Protein AF-A0A2D7L809-F1 (afdb_monomer)

Secondary structure (DSSP, 8-state):
---------HHHHHHHHHHHHHHHHT----HHHHHHHHHHHHHHHHHHHHHHHHHHHHHHHHHHHHTTS-------

pLDDT: mean 83.08, std 18.68, range [39.56, 96.69]

Radius of gyration: 21.27 Å; Cα contacts (8 Å, |Δi|>4): 23; chains: 1; bounding box: 43×33×67 Å

Foldseek 3Di:
DDDPPPDPDLVNLVVLLVVLVVVVVVPPDDPVSVVVSVVSNVVSVVVNVVNVVVVVVVVVVVVVVVVPPPPPPDPD

Structure (mmCIF, N/CA/C/O backbone):
data_AF-A0A2D7L809-F1
#
_entry.id   AF-A0A2D7L809-F1
#
loop_
_atom_site.group_PDB
_atom_site.id
_atom_site.type_symbol
_atom_site.label_atom_id
_atom_site.label_alt_id
_atom_site.label_comp_id
_atom_site.label_asym_id
_atom_site.label_entity_id
_atom_site.label_seq_id
_atom_site.pdbx_PDB_ins_code
_atom_site.Cartn_x
_atom_site.Cartn_y
_atom_site.Cartn_z
_atom_site.occupancy
_atom_site.B_iso_or_equiv
_atom_site.auth_seq_id
_atom_site.auth_comp_id
_atom_site.auth_asym_id
_atom_site.auth_atom_id
_atom_site.pdbx_PDB_model_num
ATOM 1 N N . MET A 1 1 ? 11.364 -27.407 5.564 1.00 39.72 1 MET A N 1
ATOM 2 C CA . MET A 1 1 ? 11.350 -26.255 4.638 1.00 39.72 1 MET A CA 1
ATOM 3 C C . MET A 1 1 ? 11.631 -25.006 5.463 1.00 39.72 1 MET A C 1
ATOM 5 O O . MET A 1 1 ? 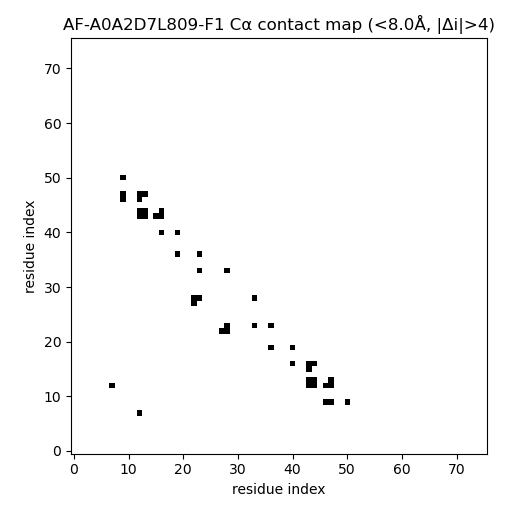11.005 -24.883 6.516 1.00 39.72 1 MET A O 1
ATOM 9 N N . PRO A 1 2 ? 12.613 -24.164 5.103 1.00 39.56 2 PRO A N 1
ATOM 10 C CA . PRO A 1 2 ? 12.924 -22.960 5.862 1.00 39.56 2 PRO A CA 1
ATOM 11 C C . PRO A 1 2 ? 11.772 -21.972 5.685 1.00 39.56 2 PRO A C 1
ATOM 13 O O . PRO A 1 2 ? 11.284 -21.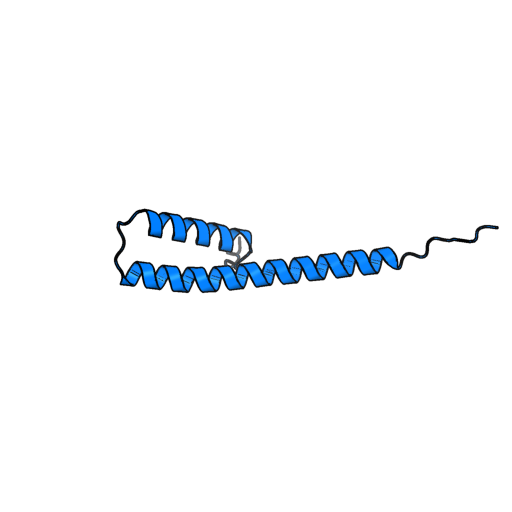777 4.579 1.00 39.56 2 PRO A O 1
ATOM 16 N N . LYS A 1 3 ? 11.297 -21.413 6.797 1.00 42.19 3 LYS A N 1
ATOM 17 C CA . LYS A 1 3 ? 10.276 -20.368 6.818 1.00 42.19 3 LYS A CA 1
ATOM 18 C C . LYS A 1 3 ? 10.907 -19.106 6.244 1.00 42.19 3 LYS A C 1
ATOM 20 O O . LYS A 1 3 ? 11.619 -18.401 6.961 1.00 42.19 3 LYS A O 1
ATOM 25 N N . ASP A 1 4 ? 10.697 -18.879 4.955 1.00 41.91 4 ASP A N 1
ATOM 26 C CA . ASP A 1 4 ? 11.088 -17.639 4.312 1.00 41.91 4 ASP A CA 1
ATOM 27 C C . ASP A 1 4 ? 10.329 -16.502 4.987 1.00 41.91 4 ASP A C 1
ATOM 29 O O . ASP A 1 4 ? 9.100 -16.450 5.024 1.00 41.91 4 ASP A O 1
ATOM 33 N N . LYS A 1 5 ? 11.116 -15.649 5.640 1.00 44.69 5 LYS A N 1
ATOM 34 C CA . LYS A 1 5 ? 10.679 -14.409 6.262 1.00 44.69 5 LYS A CA 1
ATOM 35 C C . LYS A 1 5 ? 9.831 -13.662 5.242 1.00 44.69 5 LYS A C 1
ATOM 37 O O . LYS A 1 5 ? 10.312 -13.447 4.132 1.00 44.69 5 LYS A O 1
ATOM 42 N N . VAL A 1 6 ? 8.619 -13.281 5.645 1.00 47.59 6 VAL A N 1
ATOM 43 C CA . VAL A 1 6 ? 7.731 -12.361 4.928 1.00 47.59 6 VAL A CA 1
ATOM 44 C C . VAL A 1 6 ? 8.567 -11.154 4.508 1.00 47.59 6 VAL A C 1
ATOM 46 O O . VAL A 1 6 ? 8.871 -10.273 5.309 1.00 47.59 6 VAL A O 1
ATOM 49 N N . LYS A 1 7 ? 9.063 -11.184 3.275 1.00 50.34 7 LYS A N 1
ATOM 50 C CA . LYS A 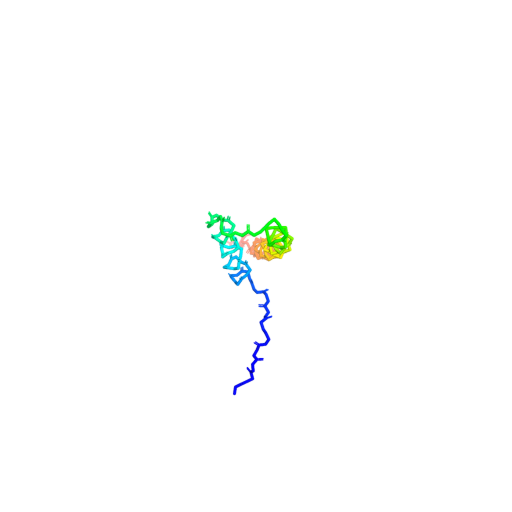1 7 ? 9.595 -10.013 2.604 1.00 50.34 7 LYS A CA 1
ATOM 51 C C . LYS A 1 7 ? 8.353 -9.323 2.084 1.00 50.34 7 LYS A C 1
ATOM 53 O O . LYS A 1 7 ? 7.670 -9.927 1.266 1.00 50.34 7 LYS A O 1
ATOM 58 N N . ASN A 1 8 ? 8.079 -8.124 2.590 1.00 65.25 8 ASN A N 1
ATOM 59 C CA . ASN A 1 8 ? 7.067 -7.211 2.068 1.00 65.25 8 ASN A CA 1
ATOM 60 C C . ASN A 1 8 ? 7.252 -7.090 0.546 1.00 65.25 8 ASN A C 1
ATOM 62 O O . ASN A 1 8 ? 8.086 -6.315 0.085 1.00 65.25 8 ASN A O 1
ATOM 66 N N . ASN A 1 9 ? 6.571 -7.932 -0.226 1.00 85.62 9 ASN A N 1
ATOM 67 C CA . ASN A 1 9 ? 6.492 -7.801 -1.672 1.00 85.62 9 ASN A CA 1
ATOM 68 C C . ASN A 1 9 ? 5.311 -6.878 -2.002 1.00 85.62 9 ASN A C 1
ATOM 70 O O . ASN A 1 9 ? 4.544 -6.474 -1.118 1.00 85.62 9 ASN A O 1
ATOM 74 N N . PHE A 1 10 ? 5.220 -6.470 -3.263 1.00 91.38 10 PHE A N 1
ATOM 75 C CA . PHE A 1 10 ? 4.231 -5.487 -3.689 1.00 91.38 10 PHE A CA 1
ATOM 76 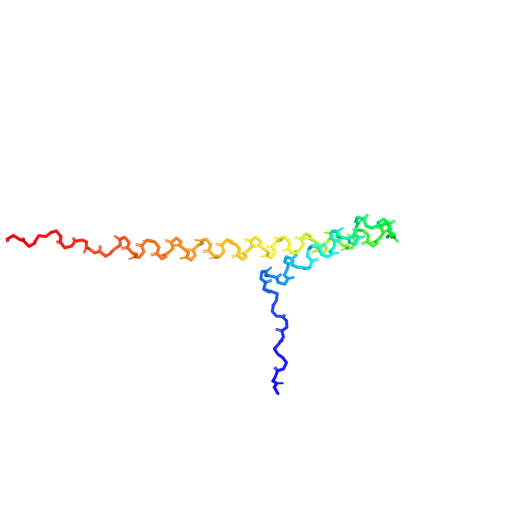C C . PHE A 1 10 ? 2.806 -6.017 -3.478 1.00 91.38 10 PHE A C 1
ATOM 78 O O . PHE A 1 10 ? 1.952 -5.319 -2.936 1.00 91.38 10 PHE A O 1
ATOM 85 N N . GLU A 1 11 ? 2.583 -7.279 -3.835 1.00 93.69 11 GLU A N 1
ATOM 86 C CA . GLU A 1 11 ? 1.302 -7.973 -3.771 1.00 93.69 11 GLU A CA 1
ATOM 87 C C . GLU A 1 11 ? 0.797 -8.107 -2.331 1.00 93.69 11 GLU A C 1
ATOM 89 O O . GLU A 1 11 ? -0.364 -7.813 -2.051 1.00 93.69 11 GLU A O 1
ATOM 94 N N . ASP A 1 12 ? 1.676 -8.477 -1.399 1.00 93.12 12 ASP A N 1
ATOM 95 C CA . ASP A 1 12 ? 1.366 -8.554 0.028 1.00 93.12 12 ASP A CA 1
ATOM 96 C C . ASP A 1 12 ? 1.041 -7.169 0.598 1.00 93.12 12 ASP A C 1
ATOM 98 O O . ASP A 1 12 ? 0.118 -7.028 1.405 1.00 93.12 12 ASP A O 1
ATOM 102 N N . SER A 1 13 ? 1.774 -6.135 0.171 1.00 94.00 13 SER A N 1
ATOM 103 C CA . SER A 1 13 ? 1.571 -4.763 0.651 1.00 94.00 13 SER A CA 1
ATOM 104 C C . SER A 1 13 ? 0.225 -4.202 0.185 1.00 94.00 13 SER A C 1
ATOM 106 O O . SER A 1 13 ? -0.519 -3.633 0.986 1.00 94.00 13 SER A O 1
ATOM 108 N N . ILE A 1 14 ? -0.130 -4.435 -1.081 1.00 94.88 14 ILE A N 1
ATOM 109 C CA . ILE A 1 14 ? -1.440 -4.080 -1.634 1.00 94.88 14 ILE A CA 1
ATOM 110 C C . ILE A 1 14 ? -2.558 -4.880 -0.971 1.00 94.88 14 ILE A C 1
ATOM 112 O O . ILE A 1 14 ? -3.520 -4.285 -0.490 1.00 94.88 14 ILE A O 1
ATOM 116 N N . GLY A 1 15 ? -2.411 -6.200 -0.849 1.00 95.94 15 GLY A N 1
ATOM 117 C CA . GLY A 1 15 ? -3.425 -7.037 -0.209 1.00 95.94 15 GLY A CA 1
ATOM 118 C C . GLY A 1 15 ? -3.635 -6.691 1.268 1.00 95.94 15 GLY A C 1
ATOM 119 O O . GLY A 1 15 ? -4.714 -6.910 1.824 1.00 95.94 15 GLY A O 1
ATOM 120 N N . ARG A 1 16 ? -2.621 -6.133 1.942 1.00 95.25 16 ARG A N 1
ATOM 121 C CA . ARG A 1 16 ? -2.783 -5.576 3.287 1.00 95.25 16 ARG A CA 1
ATOM 122 C C . ARG A 1 16 ? -3.533 -4.246 3.265 1.00 95.25 16 ARG A C 1
ATOM 124 O O . ARG A 1 16 ? -4.404 -4.065 4.112 1.00 95.25 16 ARG A O 1
ATOM 131 N N . LEU A 1 17 ? -3.222 -3.355 2.325 1.00 95.38 17 LEU A N 1
ATOM 132 C CA . LEU A 1 17 ? -3.896 -2.065 2.180 1.00 95.38 17 LEU A CA 1
ATOM 133 C C . LEU A 1 17 ? -5.402 -2.242 1.932 1.00 95.38 17 LEU A C 1
ATOM 135 O O . LEU A 1 17 ? -6.199 -1.599 2.607 1.00 95.38 17 LEU A O 1
ATOM 139 N N . GLU A 1 18 ? -5.789 -3.171 1.054 1.00 95.88 18 GLU A N 1
ATOM 140 C CA . GLU A 1 18 ? -7.195 -3.523 0.790 1.00 95.88 18 GLU A CA 1
ATOM 141 C C . GLU A 1 18 ? -7.917 -3.944 2.076 1.00 95.88 18 GLU A C 1
ATOM 143 O O . GLU A 1 18 ? -8.953 -3.388 2.426 1.00 95.88 18 GLU A O 1
ATOM 148 N N . LYS A 1 19 ? -7.306 -4.839 2.863 1.00 94.94 19 LYS A N 1
ATOM 149 C CA . LYS A 1 19 ? -7.870 -5.265 4.154 1.00 94.94 19 LYS A CA 1
ATOM 150 C C . LYS A 1 19 ? -8.006 -4.118 5.150 1.00 94.94 19 LYS A C 1
ATOM 152 O O . LYS A 1 19 ? -8.925 -4.133 5.962 1.00 94.94 19 LYS A O 1
ATOM 157 N N . LEU A 1 20 ? -7.067 -3.171 5.166 1.00 94.38 20 LEU A N 1
ATOM 158 C CA . LEU A 1 20 ? -7.168 -2.002 6.043 1.00 94.38 20 LEU A CA 1
ATOM 159 C C . LEU A 1 20 ? -8.352 -1.123 5.638 1.00 94.38 20 LEU A C 1
ATOM 161 O O . LEU A 1 20 ? -9.097 -0.702 6.518 1.00 94.38 20 LEU A O 1
ATOM 165 N N . VAL A 1 21 ? -8.553 -0.903 4.335 1.00 93.81 21 VAL A N 1
ATOM 166 C CA . VAL A 1 21 ? -9.705 -0.159 3.807 1.00 93.81 21 VAL A CA 1
ATOM 167 C C . VAL A 1 21 ? -11.013 -0.859 4.174 1.00 93.81 21 VAL A C 1
ATOM 169 O O . VAL A 1 21 ? -11.866 -0.225 4.787 1.00 93.81 21 VAL A O 1
ATOM 172 N N . ASP A 1 22 ? -11.130 -2.166 3.928 1.00 93.88 22 ASP A N 1
ATOM 173 C CA . ASP A 1 22 ? -12.321 -2.947 4.291 1.00 93.88 22 ASP A CA 1
ATOM 174 C C . ASP A 1 22 ? -12.655 -2.816 5.790 1.00 93.88 22 ASP A C 1
ATOM 176 O O . ASP A 1 22 ? -13.807 -2.624 6.187 1.00 93.88 22 ASP A O 1
ATOM 180 N N . ASN A 1 23 ? -11.630 -2.874 6.647 1.00 91.12 23 ASN A N 1
ATOM 181 C CA . ASN A 1 23 ? -11.804 -2.727 8.090 1.00 91.12 23 ASN A CA 1
ATOM 182 C C . ASN A 1 23 ? 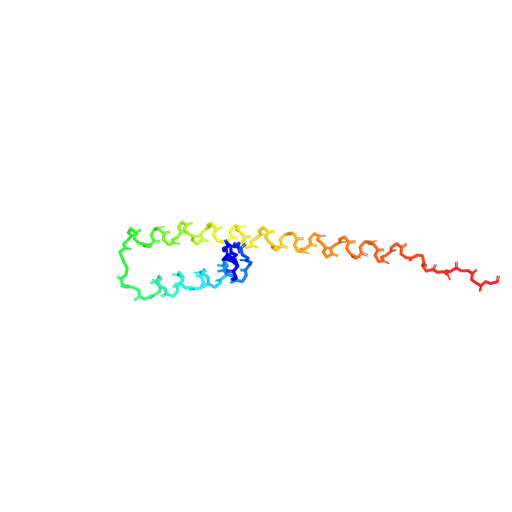-12.223 -1.300 8.486 1.00 91.12 23 ASN A C 1
ATOM 184 O O . ASN A 1 23 ? -13.059 -1.137 9.377 1.00 91.12 23 ASN A O 1
ATOM 188 N N . MET A 1 24 ? -11.674 -0.267 7.841 1.00 90.00 24 MET A N 1
ATOM 189 C CA . MET A 1 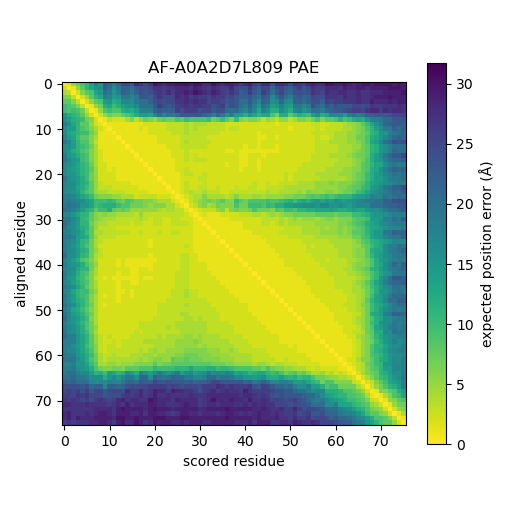24 ? -12.072 1.129 8.066 1.00 90.00 24 MET A CA 1
ATOM 190 C C . MET A 1 24 ? -13.521 1.384 7.634 1.00 90.00 24 MET A C 1
ATOM 192 O O . MET A 1 24 ? -14.256 2.078 8.336 1.00 90.00 24 MET A O 1
ATOM 196 N N . GLU A 1 25 ? -13.944 0.805 6.510 1.00 91.00 25 GLU A N 1
ATOM 197 C CA . GLU A 1 25 ? -15.294 0.967 5.961 1.00 91.00 25 GLU A CA 1
ATOM 198 C C . GLU A 1 25 ? -16.362 0.208 6.757 1.00 91.00 25 GLU A C 1
ATOM 200 O O . GLU A 1 25 ? -17.522 0.622 6.768 1.00 91.00 25 GLU A O 1
ATOM 205 N N . SER A 1 26 ? -15.982 -0.853 7.482 1.00 90.19 26 SER A N 1
ATOM 206 C CA . SER A 1 26 ? -16.902 -1.609 8.346 1.00 90.19 26 SER A CA 1
ATOM 207 C C . SER A 1 26 ? -17.562 -0.754 9.438 1.00 90.19 26 SER A C 1
ATOM 209 O O . SER A 1 26 ? -18.667 -1.060 9.884 1.00 90.19 26 SER A O 1
ATOM 211 N N . GLY A 1 27 ? -16.902 0.328 9.871 1.00 83.12 27 GLY A N 1
ATOM 212 C CA . GLY A 1 27 ? -17.426 1.256 10.874 1.00 83.12 27 GLY A CA 1
ATOM 213 C C . GLY A 1 27 ? -17.479 0.716 12.310 1.00 83.12 27 GLY A C 1
ATOM 214 O O . GLY A 1 27 ? -17.961 1.423 13.193 1.00 83.12 27 GLY A O 1
ATOM 215 N N . GLU A 1 28 ? -16.970 -0.491 12.580 1.00 86.12 28 GLU A N 1
ATOM 216 C CA . GLU A 1 28 ? -16.962 -1.116 13.919 1.00 86.12 28 GLU A CA 1
ATOM 217 C C . GLU A 1 28 ? -15.749 -0.711 14.787 1.00 86.12 28 GLU A C 1
ATOM 219 O O . GLU A 1 28 ? -15.534 -1.235 15.882 1.00 86.12 28 GLU A O 1
ATOM 224 N N . SER A 1 29 ? -14.951 0.237 14.303 1.00 88.06 29 SER A N 1
ATOM 225 C CA . SER A 1 29 ? -13.592 0.517 14.777 1.00 88.06 29 SER A CA 1
ATOM 226 C C . SER A 1 29 ? -13.529 1.764 15.656 1.00 88.06 29 SER A C 1
ATOM 228 O O . SER A 1 29 ? -14.207 2.762 15.397 1.00 88.06 29 SER A O 1
ATOM 230 N N . SER A 1 30 ? -12.668 1.753 16.676 1.00 93.88 30 SER A N 1
ATOM 231 C CA . SER A 1 30 ? -12.400 2.951 17.479 1.00 93.88 30 SER A CA 1
ATOM 232 C C . SER A 1 30 ? -11.587 3.991 16.697 1.00 93.88 30 SER A C 1
ATOM 234 O O . SER A 1 30 ? -10.927 3.682 15.701 1.00 93.88 30 SER A O 1
ATOM 236 N N . LEU A 1 31 ? -11.587 5.240 17.171 1.00 91.44 31 LEU A N 1
ATOM 237 C CA . LEU A 1 31 ? -10.763 6.303 16.591 1.00 91.44 31 LEU A CA 1
ATOM 238 C C . LEU A 1 31 ? -9.269 5.943 16.623 1.00 91.44 31 LEU A C 1
ATOM 240 O O . LEU A 1 31 ? -8.565 6.141 15.639 1.00 91.44 31 LEU A O 1
ATOM 244 N N . GLU A 1 32 ? -8.796 5.381 17.733 1.00 94.44 32 GLU A N 1
ATOM 245 C CA . GLU A 1 32 ? -7.410 4.944 17.906 1.00 94.44 32 GLU A CA 1
ATOM 246 C C . GLU A 1 32 ? -7.045 3.821 16.929 1.00 94.44 32 GLU A C 1
ATOM 248 O O . GLU A 1 32 ? -5.948 3.823 16.376 1.00 94.44 32 GLU A O 1
ATOM 253 N N . GLN A 1 33 ? -7.967 2.886 16.675 1.00 93.06 33 GLN A N 1
ATOM 254 C CA . GLN A 1 33 ? -7.762 1.831 15.679 1.00 93.06 33 GLN A CA 1
ATOM 255 C C . GLN A 1 33 ? -7.697 2.401 14.262 1.00 93.06 33 GLN A C 1
ATOM 257 O O . GLN A 1 33 ? -6.799 2.039 13.505 1.00 93.06 33 GLN A O 1
ATOM 262 N N . ASN A 1 34 ? -8.587 3.337 13.924 1.00 92.06 34 ASN A N 1
ATOM 263 C CA . ASN A 1 34 ? -8.568 4.004 12.623 1.00 92.06 34 ASN A CA 1
ATOM 264 C C . ASN A 1 34 ? -7.271 4.798 12.404 1.00 92.06 34 ASN A C 1
ATOM 266 O O . ASN A 1 34 ? -6.718 4.766 11.308 1.00 92.06 34 ASN A O 1
ATOM 270 N N . LEU A 1 35 ? -6.749 5.460 13.442 1.00 94.88 35 LEU A N 1
ATOM 271 C CA . LEU A 1 35 ? -5.452 6.142 13.381 1.00 94.88 35 LEU A CA 1
ATOM 272 C C . LEU A 1 35 ? -4.300 5.155 13.160 1.00 94.88 35 LEU A C 1
ATOM 274 O O . LEU A 1 35 ? -3.467 5.386 12.287 1.00 94.88 35 LEU A O 1
ATOM 278 N N . ALA A 1 36 ? -4.283 4.032 13.882 1.00 95.19 36 ALA A N 1
ATOM 279 C CA . ALA A 1 36 ? -3.254 3.009 13.714 1.00 95.19 36 ALA A CA 1
ATOM 280 C C . ALA A 1 36 ? -3.266 2.400 12.300 1.00 95.19 36 ALA A C 1
ATOM 282 O O . ALA A 1 36 ? -2.217 2.244 11.676 1.00 95.19 36 ALA A O 1
ATOM 283 N N . TRP A 1 37 ? -4.447 2.090 11.762 1.00 95.06 37 TRP A N 1
ATOM 284 C CA . TRP A 1 37 ? -4.578 1.595 10.392 1.00 95.06 37 TRP A CA 1
ATOM 285 C C . TRP A 1 37 ? -4.202 2.640 9.348 1.00 95.06 37 TRP A C 1
ATOM 287 O O . TRP A 1 37 ? -3.666 2.282 8.303 1.00 95.06 37 TRP A O 1
ATOM 297 N N . PHE A 1 38 ? -4.460 3.920 9.612 1.00 93.69 38 PHE A N 1
ATOM 298 C CA . PHE A 1 38 ? -4.049 4.995 8.717 1.00 93.69 38 PHE A CA 1
ATOM 299 C C . PHE A 1 38 ? -2.523 5.103 8.647 1.00 93.69 38 PHE A C 1
ATOM 301 O O . PHE A 1 38 ? -1.963 5.150 7.553 1.00 93.69 38 PHE A O 1
ATOM 308 N N . GLU A 1 39 ? -1.841 5.082 9.796 1.00 96.50 39 GLU A N 1
ATOM 309 C CA . GLU A 1 39 ? -0.374 5.066 9.855 1.00 96.50 39 GLU A CA 1
ATOM 310 C C . GLU A 1 39 ? 0.209 3.847 9.129 1.00 96.50 39 GLU A C 1
ATOM 312 O O . GLU A 1 39 ? 1.131 3.988 8.323 1.00 96.50 39 GLU A O 1
ATOM 317 N N . GLU A 1 40 ? -0.368 2.663 9.352 1.00 95.69 40 GLU A N 1
ATOM 318 C CA . GLU A 1 40 ? 0.029 1.442 8.649 1.00 95.69 40 GLU A CA 1
ATOM 319 C C . GLU A 1 40 ? -0.183 1.569 7.130 1.00 95.69 40 GLU A C 1
ATOM 321 O O . GLU A 1 40 ? 0.712 1.253 6.345 1.00 95.69 40 GLU A O 1
ATOM 326 N N . GLY A 1 41 ? -1.337 2.089 6.706 1.00 95.75 41 GLY A N 1
ATOM 327 C CA . GLY A 1 41 ? -1.661 2.322 5.301 1.00 95.75 41 GLY A CA 1
ATOM 328 C C . GLY A 1 41 ? -0.675 3.269 4.617 1.00 95.75 41 GLY A C 1
ATOM 329 O O . GLY A 1 41 ? -0.248 3.005 3.494 1.00 95.75 41 GLY A O 1
ATOM 330 N N . MET A 1 42 ? -0.247 4.330 5.305 1.00 96.69 42 MET A N 1
ATOM 331 C CA . MET A 1 42 ? 0.750 5.270 4.785 1.00 96.69 42 MET A CA 1
ATOM 332 C C . MET A 1 42 ? 2.110 4.607 4.539 1.00 96.69 42 MET A C 1
ATOM 334 O O . MET A 1 42 ? 2.738 4.864 3.508 1.00 96.69 42 MET A O 1
ATOM 338 N N . GLU A 1 43 ? 2.559 3.732 5.441 1.00 95.94 43 GLU A N 1
ATOM 339 C CA . GLU A 1 43 ? 3.812 2.996 5.249 1.00 95.94 43 GLU A CA 1
ATOM 340 C C . GLU A 1 43 ? 3.699 1.989 4.095 1.00 95.94 43 GLU A C 1
ATOM 342 O O . GLU A 1 43 ? 4.593 1.906 3.252 1.00 95.94 43 GLU A O 1
ATOM 347 N N . LEU A 1 44 ? 2.571 1.283 3.983 1.00 96.06 44 LEU A N 1
ATOM 348 C CA . LEU A 1 44 ? 2.316 0.351 2.880 1.00 96.06 44 LEU A CA 1
ATOM 349 C C . LEU A 1 44 ? 2.292 1.056 1.521 1.00 96.06 44 LEU A C 1
ATOM 351 O O . LEU A 1 44 ? 2.887 0.558 0.565 1.00 96.06 44 LEU A O 1
ATOM 355 N N . ILE A 1 45 ? 1.663 2.233 1.430 1.00 95.94 45 ILE A N 1
ATOM 356 C CA . ILE A 1 45 ? 1.652 3.046 0.205 1.00 95.94 45 ILE A CA 1
ATOM 357 C C . ILE A 1 45 ? 3.078 3.425 -0.193 1.00 95.94 45 ILE A C 1
ATOM 359 O O . ILE A 1 45 ? 3.446 3.292 -1.361 1.00 95.94 45 ILE A O 1
ATOM 363 N N . LYS A 1 46 ? 3.900 3.854 0.768 1.00 95.88 46 LYS A N 1
ATOM 364 C CA . LYS A 1 46 ? 5.298 4.212 0.518 1.00 95.88 46 LYS A CA 1
ATOM 365 C C . LYS A 1 46 ? 6.110 3.021 0.006 1.00 95.88 46 LYS A C 1
ATOM 367 O O . LYS A 1 46 ? 6.885 3.176 -0.937 1.00 95.88 46 LYS A O 1
ATOM 372 N N . ILE A 1 47 ? 5.908 1.836 0.583 1.00 93.56 47 ILE A N 1
ATOM 373 C CA . ILE A 1 47 ? 6.525 0.592 0.102 1.00 93.56 47 ILE A CA 1
ATOM 374 C C . ILE A 1 47 ? 6.093 0.319 -1.344 1.00 93.56 47 ILE A C 1
ATOM 376 O O . ILE A 1 47 ? 6.945 0.144 -2.213 1.00 93.56 47 ILE A O 1
ATOM 380 N N . CYS A 1 48 ? 4.791 0.360 -1.633 1.00 95.00 48 CYS A N 1
ATOM 381 C CA . CYS A 1 48 ? 4.266 0.114 -2.977 1.00 95.00 48 CYS A CA 1
ATOM 382 C C . CYS A 1 48 ? 4.853 1.084 -4.01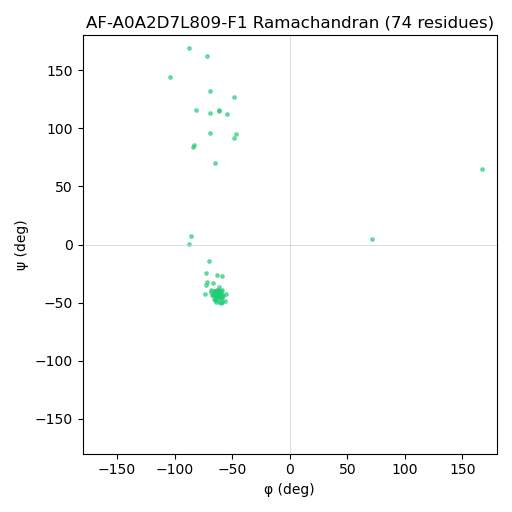3 1.00 95.00 48 CYS A C 1
ATOM 384 O O . CYS A 1 48 ? 5.276 0.662 -5.086 1.00 95.00 48 CYS A O 1
ATOM 386 N N . GLN A 1 49 ? 4.934 2.375 -3.682 1.00 95.94 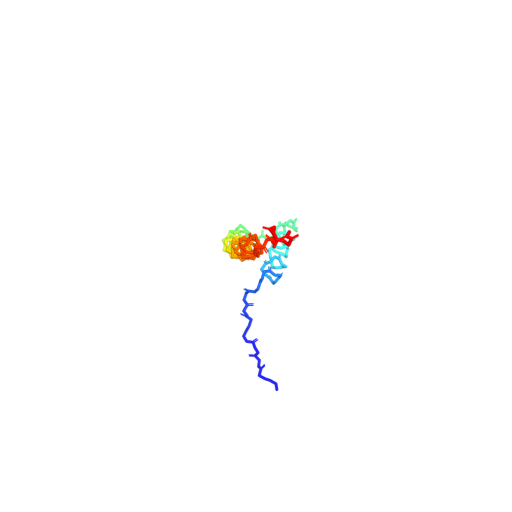49 GLN A N 1
ATOM 387 C CA . GLN A 1 49 ? 5.545 3.389 -4.545 1.00 95.94 49 GLN A CA 1
ATOM 388 C C . GLN A 1 49 ? 7.025 3.108 -4.820 1.00 95.94 49 GLN A C 1
ATOM 390 O O . GLN A 1 49 ? 7.470 3.267 -5.957 1.00 95.94 49 GLN A O 1
ATOM 395 N N . GLY A 1 50 ? 7.778 2.660 -3.811 1.00 95.44 50 GLY A N 1
ATOM 396 C CA . GLY A 1 50 ? 9.169 2.240 -3.986 1.00 95.44 50 GLY A CA 1
ATOM 397 C C . GLY A 1 50 ? 9.294 1.095 -4.991 1.00 95.44 50 GLY A C 1
ATOM 398 O O . GLY A 1 50 ? 10.036 1.206 -5.960 1.00 95.44 50 GLY A O 1
ATOM 399 N N . HIS A 1 51 ? 8.480 0.048 -4.831 1.00 93.88 51 HIS A N 1
ATOM 400 C CA . HIS A 1 51 ? 8.467 -1.094 -5.750 1.00 93.88 51 HIS A CA 1
ATOM 401 C C . HIS A 1 51 ? 8.113 -0.694 -7.190 1.00 93.88 51 HIS A C 1
ATOM 403 O O . HIS A 1 51 ? 8.740 -1.176 -8.132 1.00 93.88 51 HIS A O 1
ATOM 409 N N . LEU A 1 52 ? 7.128 0.192 -7.372 1.00 96.38 52 LEU A N 1
ATOM 410 C CA . LEU A 1 52 ? 6.753 0.691 -8.699 1.00 96.38 52 LEU A CA 1
ATOM 411 C C . LEU A 1 52 ? 7.869 1.526 -9.333 1.00 96.38 52 LEU A C 1
ATOM 413 O O . LEU A 1 52 ? 8.130 1.380 -10.523 1.00 96.38 52 LEU A O 1
ATOM 417 N N . THR A 1 53 ? 8.549 2.354 -8.537 1.00 96.50 53 THR A N 1
ATOM 418 C CA . THR A 1 53 ? 9.685 3.166 -8.997 1.00 96.50 53 THR A CA 1
ATOM 419 C C . THR A 1 53 ? 10.835 2.274 -9.460 1.00 96.50 53 THR A C 1
ATOM 421 O O . THR A 1 53 ? 11.371 2.472 -10.549 1.00 96.50 53 THR A O 1
ATOM 424 N N . ASP A 1 54 ? 11.183 1.256 -8.671 1.00 94.94 54 ASP A N 1
ATOM 425 C CA . ASP A 1 54 ? 12.242 0.305 -9.016 1.00 94.94 54 ASP A CA 1
ATOM 426 C C . ASP A 1 54 ? 11.895 -0.476 -10.294 1.00 94.94 54 ASP A C 1
ATOM 428 O O . ASP A 1 54 ? 12.741 -0.651 -11.175 1.00 94.94 54 ASP A O 1
ATOM 432 N N . ALA A 1 55 ? 10.635 -0.904 -10.431 1.00 94.25 55 ALA A N 1
ATOM 433 C CA . ALA A 1 55 ? 10.150 -1.592 -11.622 1.00 94.25 55 ALA A CA 1
ATOM 434 C C . ALA A 1 55 ? 10.197 -0.694 -12.869 1.00 94.25 55 ALA A C 1
ATOM 436 O O . ALA A 1 55 ? 10.667 -1.130 -13.921 1.00 94.25 55 ALA A O 1
ATOM 437 N N . GLU A 1 56 ? 9.758 0.563 -12.757 1.00 95.81 56 GLU A N 1
ATOM 438 C CA . GLU A 1 56 ? 9.843 1.543 -13.842 1.00 95.81 56 GLU A CA 1
ATOM 439 C C . GLU A 1 56 ? 11.298 1.758 -14.266 1.00 95.81 56 GLU A C 1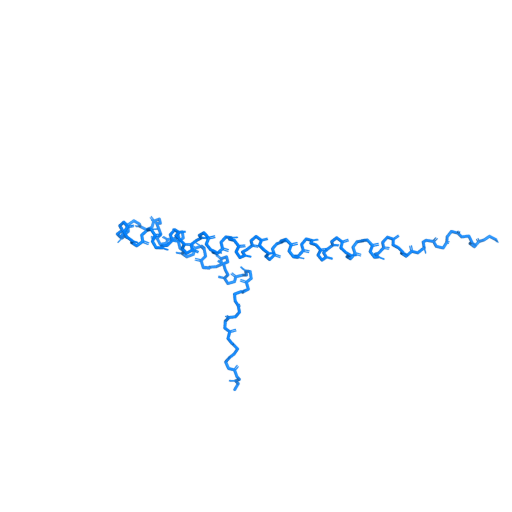
ATOM 441 O O . GLU A 1 56 ? 11.612 1.695 -15.456 1.00 95.81 56 GLU A O 1
ATOM 446 N N . HIS A 1 57 ? 12.200 1.947 -13.303 1.00 96.44 57 HIS A N 1
ATOM 447 C CA . HIS A 1 57 ? 13.613 2.168 -13.582 1.00 96.44 57 HIS A CA 1
ATOM 448 C C . HIS A 1 57 ? 14.237 0.971 -14.310 1.00 96.44 57 HIS A C 1
ATOM 450 O O . HIS A 1 57 ? 14.932 1.147 -15.312 1.00 96.44 57 HIS A O 1
ATOM 456 N N . HIS A 1 58 ? 13.907 -0.250 -13.882 1.00 93.81 58 HIS A N 1
ATOM 457 C CA . HIS A 1 58 ? 14.362 -1.465 -14.547 1.00 93.81 58 HIS A CA 1
ATOM 458 C C . HIS A 1 58 ? 13.849 -1.572 -15.993 1.00 93.81 58 HIS A C 1
ATOM 460 O O . HIS A 1 58 ? 14.616 -1.881 -16.905 1.00 93.81 58 HIS A O 1
ATOM 466 N N . VAL A 1 59 ? 12.572 -1.257 -16.237 1.00 94.81 59 VAL A N 1
ATOM 467 C CA . VAL A 1 59 ? 12.005 -1.227 -17.597 1.00 94.81 59 VAL A CA 1
ATOM 468 C C . VAL A 1 59 ? 12.722 -0.194 -18.470 1.00 94.81 59 VAL A C 1
ATOM 470 O O . VAL A 1 59 ? 13.060 -0.489 -19.617 1.00 94.81 59 VAL A O 1
ATOM 473 N N . GLN A 1 60 ? 13.011 0.994 -17.936 1.00 94.06 60 GLN A N 1
ATOM 474 C CA . GLN A 1 60 ? 13.742 2.035 -18.662 1.00 94.06 60 GLN A CA 1
ATOM 475 C C . GLN A 1 60 ? 15.165 1.600 -19.036 1.00 94.06 60 GLN A C 1
ATOM 477 O O . GLN A 1 60 ? 15.621 1.883 -20.145 1.00 94.06 60 GLN A O 1
ATOM 482 N N . GLU A 1 61 ? 15.872 0.903 -18.146 1.00 94.69 61 GLU A N 1
ATOM 483 C CA . GLU A 1 61 ? 17.192 0.336 -18.446 1.00 94.69 61 GLU A CA 1
ATOM 484 C C . GLU A 1 61 ? 17.122 -0.713 -19.561 1.00 94.69 61 GLU A C 1
ATOM 486 O O . GLU A 1 61 ? 17.931 -0.678 -20.489 1.00 94.69 61 GLU A O 1
ATOM 491 N N . LEU A 1 62 ? 16.131 -1.608 -19.523 1.00 93.00 62 LEU A N 1
ATOM 492 C CA . LEU A 1 62 ? 15.935 -2.620 -20.563 1.00 93.00 62 LEU A CA 1
ATOM 493 C C . LEU A 1 62 ? 15.666 -1.993 -21.938 1.00 93.00 62 LEU A C 1
ATOM 495 O O . LEU A 1 62 ? 16.252 -2.432 -22.926 1.00 93.00 62 LEU A O 1
ATOM 499 N N . ILE A 1 63 ? 14.836 -0.946 -22.003 1.00 93.00 63 ILE A N 1
ATOM 500 C CA . ILE A 1 63 ? 14.547 -0.222 -23.252 1.00 93.00 63 ILE A CA 1
ATOM 501 C C . ILE A 1 63 ? 15.815 0.450 -23.791 1.00 93.00 63 ILE A C 1
ATOM 503 O O . ILE A 1 63 ? 16.163 0.247 -24.952 1.00 93.00 63 ILE A O 1
ATOM 507 N N . LYS A 1 64 ? 16.553 1.183 -22.946 1.00 88.50 64 LYS A N 1
ATOM 508 C CA . LYS A 1 64 ? 17.811 1.844 -23.343 1.00 88.50 64 LYS A CA 1
ATOM 509 C C . LYS A 1 64 ? 18.850 0.855 -23.870 1.00 88.50 64 LYS A C 1
ATOM 511 O O . LYS A 1 64 ? 19.557 1.166 -24.824 1.00 88.50 64 LYS A O 1
ATOM 516 N N . ASN A 1 65 ? 18.945 -0.321 -23.255 1.00 81.81 65 ASN A N 1
ATOM 517 C CA . ASN A 1 65 ? 19.870 -1.367 -23.683 1.00 81.81 65 ASN A CA 1
ATOM 518 C C . ASN A 1 65 ? 19.432 -2.018 -25.004 1.00 81.81 65 ASN A C 1
ATOM 520 O O . ASN A 1 65 ? 20.281 -2.402 -25.804 1.00 81.81 65 ASN A O 1
ATOM 524 N N . ASN A 1 66 ? 18.124 -2.120 -25.255 1.00 73.44 66 ASN A N 1
ATOM 525 C CA . ASN A 1 66 ? 17.586 -2.641 -26.510 1.00 73.44 66 ASN A CA 1
ATOM 526 C C . ASN A 1 66 ? 17.765 -1.654 -27.681 1.00 73.44 66 ASN A C 1
ATOM 528 O O . ASN A 1 66 ? 18.073 -2.079 -28.789 1.00 73.44 66 ASN A O 1
ATOM 532 N N . ASP A 1 67 ? 17.668 -0.344 -27.429 1.00 63.25 67 ASP A N 1
ATOM 533 C CA . ASP A 1 67 ? 17.945 0.706 -28.427 1.00 63.25 67 ASP A CA 1
ATOM 534 C C . ASP A 1 67 ? 19.441 0.831 -28.786 1.00 63.25 67 ASP A C 1
ATOM 536 O O . ASP A 1 67 ? 19.796 1.462 -29.780 1.00 63.25 67 ASP A O 1
ATOM 540 N N . GLN A 1 68 ? 20.338 0.228 -27.996 1.00 59.84 68 GLN A N 1
ATOM 541 C CA . GLN A 1 68 ? 21.773 0.153 -28.294 1.00 59.84 68 GLN A CA 1
ATOM 542 C C . GLN A 1 68 ? 22.166 -1.053 -29.154 1.00 59.84 68 GLN A C 1
ATOM 544 O O . GLN A 1 68 ? 23.347 -1.194 -29.473 1.00 59.84 68 GLN A O 1
ATOM 549 N N . ILE A 1 69 ? 21.219 -1.906 -29.563 1.00 56.31 69 ILE A N 1
ATOM 550 C CA . ILE A 1 69 ? 21.486 -2.899 -30.606 1.00 56.31 69 ILE A CA 1
ATOM 551 C C . ILE A 1 69 ? 21.660 -2.110 -31.909 1.00 56.31 69 ILE A C 1
ATOM 553 O O . ILE A 1 69 ? 20.692 -1.500 -32.366 1.00 56.31 69 ILE A O 1
ATOM 557 N N . PRO A 1 70 ? 22.861 -2.072 -32.516 1.00 53.22 70 PRO A N 1
ATOM 558 C CA . PRO A 1 70 ? 23.032 -1.391 -33.784 1.00 53.22 70 PRO A CA 1
ATOM 559 C C . PRO A 1 70 ? 22.121 -2.090 -34.790 1.00 53.22 70 PRO A C 1
ATOM 561 O O . PRO A 1 70 ? 22.312 -3.273 -35.080 1.00 53.22 70 PRO A O 1
ATOM 564 N N . GLU A 1 71 ? 21.117 -1.380 -35.312 1.00 54.91 71 GLU A N 1
ATOM 565 C CA . GLU A 1 71 ? 20.564 -1.750 -36.608 1.00 54.91 71 GLU A CA 1
ATOM 566 C C . GLU A 1 71 ? 21.763 -1.771 -37.552 1.00 54.91 71 GLU A C 1
ATOM 568 O O . GLU A 1 71 ? 22.382 -0.729 -37.777 1.00 54.91 71 GLU A O 1
ATOM 573 N N . ASP A 1 72 ? 22.123 -2.961 -38.033 1.00 54.62 72 ASP A N 1
ATOM 574 C CA . ASP A 1 72 ? 23.153 -3.194 -39.042 1.00 54.62 72 ASP A CA 1
ATOM 575 C C . ASP A 1 72 ? 22.686 -2.552 -40.361 1.00 54.62 72 ASP A C 1
ATOM 577 O O . ASP A 1 72 ? 22.231 -3.197 -41.306 1.00 54.62 72 ASP A O 1
ATOM 581 N N . LYS A 1 73 ? 22.681 -1.217 -40.381 1.00 54.62 73 LYS A N 1
ATOM 582 C CA . LYS A 1 73 ? 22.567 -0.388 -41.568 1.00 54.62 73 LYS A CA 1
ATOM 583 C C . LYS A 1 73 ? 23.973 -0.291 -42.107 1.00 54.62 73 LYS A C 1
ATOM 585 O O . LYS A 1 73 ? 24.697 0.612 -41.718 1.00 54.62 73 LYS A O 1
ATOM 590 N N . ASP A 1 74 ? 24.364 -1.297 -42.879 1.00 49.78 74 ASP A N 1
ATOM 591 C CA . ASP A 1 74 ? 25.123 -1.159 -44.126 1.00 49.78 74 ASP A CA 1
ATOM 592 C C . ASP A 1 74 ? 25.678 -2.527 -44.563 1.00 49.78 74 ASP A C 1
ATOM 594 O O . ASP A 1 74 ? 26.882 -2.745 -44.670 1.00 49.78 74 ASP A O 1
ATOM 598 N N . ALA A 1 75 ? 24.782 -3.459 -44.903 1.00 51.09 75 ALA A N 1
ATOM 599 C CA . ALA A 1 75 ? 25.096 -4.468 -45.911 1.00 51.09 75 ALA A CA 1
ATOM 600 C C . ALA A 1 75 ? 24.829 -3.846 -47.292 1.00 51.09 75 ALA A C 1
ATOM 602 O O . ALA A 1 75 ? 23.730 -3.969 -47.841 1.00 51.09 75 ALA A O 1
ATOM 603 N N . LYS A 1 76 ? 25.818 -3.127 -47.831 1.00 45.94 76 LYS A N 1
ATOM 604 C CA . LYS A 1 76 ? 25.855 -2.730 -49.242 1.00 45.94 76 LYS A CA 1
ATOM 605 C C . LYS A 1 76 ? 27.157 -3.161 -49.894 1.00 45.94 76 LYS A C 1
ATOM 607 O O . LYS A 1 76 ? 28.222 -2.939 -49.282 1.00 45.94 76 LYS A O 1
#

Sequence (76 aa):
MPKDKVKNNFEDSIGRLEKLVDNMESGESSLEQNLAWFEEGMELIKICQGHLTDAEHHVQELIKNNDQIPEDKDAK

Mean predicted aligned error: 9.53 Å

Solvent-accessible surface area (backbone atoms only — not comparable to full-atom values): 4597 Å² total; per-residue (Å²): 132,84,81,76,72,87,66,87,44,60,67,58,36,48,59,47,44,53,52,47,50,56,52,62,70,67,66,85,63,53,72,69,54,52,52,53,47,50,56,51,41,53,53,35,50,53,51,42,51,50,54,51,50,55,51,50,52,51,53,52,51,53,48,56,58,58,70,64,55,75,77,82,84,75,92,122

Nearest PDB structures (foldseek):
  8eja-assembly1_B  TM=5.972E-01  e=7.373E+00  synthetic construct